Protein AF-A0A662VI33-F1 (afdb_monomer_lite)

Sequence (137 aa):
GLKALAQLRSAAPKGARVTVRVCSKKPLVVEEAEPEEYWGYKVRKMELVELIDRENVIITSRRCNVPKIDEVNRDVTLIFGNPEEGVFEIAKRLGVKMEGKCWNTVPLQGTRSVRLEE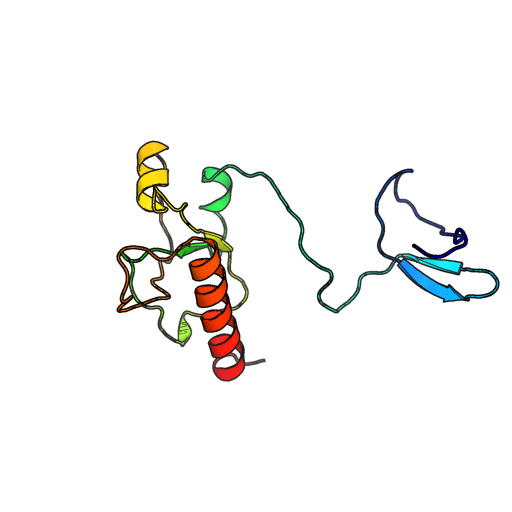AIFATLAVINFISYWGGSR

Structure (mmCIF, N/CA/C/O backbone):
data_AF-A0A662VI33-F1
#
_entry.id   AF-A0A662VI33-F1
#
loop_
_atom_site.group_PDB
_atom_site.id
_atom_site.type_symbol
_atom_site.label_atom_id
_atom_site.label_alt_id
_atom_site.label_comp_id
_atom_site.label_asym_id
_atom_site.label_entity_id
_atom_site.label_seq_id
_atom_site.pdbx_PDB_ins_code
_atom_site.Cartn_x
_atom_site.Cartn_y
_atom_site.Cartn_z
_atom_site.occupancy
_atom_site.B_iso_or_equiv
_atom_site.auth_seq_id
_atom_site.auth_comp_id
_atom_site.auth_asym_id
_atom_site.auth_atom_id
_atom_site.pdbx_PDB_model_num
ATOM 1 N N . GLY A 1 1 ? -22.595 -5.538 14.843 1.00 61.41 1 GLY A N 1
ATOM 2 C CA . GLY A 1 1 ? -22.531 -5.004 16.220 1.00 61.41 1 GLY A CA 1
ATOM 3 C C . GLY A 1 1 ? -23.119 -6.012 17.189 1.00 61.41 1 GLY A C 1
ATOM 4 O O . GLY A 1 1 ? -23.891 -6.859 16.752 1.00 61.41 1 GLY A O 1
ATOM 5 N N . LEU A 1 2 ? -22.749 -5.954 18.472 1.00 77.56 2 LEU A N 1
ATOM 6 C CA . LEU A 1 2 ? -23.398 -6.748 19.525 1.00 77.56 2 LEU A CA 1
ATOM 7 C C . LEU A 1 2 ? -24.826 -6.236 19.776 1.00 77.56 2 LEU A C 1
ATOM 9 O O . LEU A 1 2 ? -25.125 -5.075 19.513 1.00 77.56 2 LEU A O 1
ATOM 13 N N . LYS A 1 3 ? -25.705 -7.100 20.299 1.00 81.50 3 LYS A N 1
ATOM 14 C CA . LYS A 1 3 ? -27.116 -6.768 20.588 1.00 81.50 3 LYS A CA 1
ATOM 15 C C . LYS A 1 3 ? -27.306 -5.829 21.792 1.00 81.50 3 LYS A C 1
ATOM 17 O O . LYS A 1 3 ? -28.425 -5.407 22.050 1.00 81.50 3 LYS A O 1
ATOM 22 N N . ALA A 1 4 ? -26.239 -5.538 22.534 1.00 83.69 4 ALA A N 1
ATOM 23 C CA . ALA A 1 4 ? -26.251 -4.699 23.726 1.00 83.69 4 ALA A CA 1
ATOM 24 C C . ALA A 1 4 ? -25.089 -3.702 23.686 1.00 83.69 4 ALA A C 1
ATOM 26 O O . ALA A 1 4 ? -24.041 -3.982 23.098 1.00 83.69 4 ALA A O 1
ATOM 27 N N . LEU A 1 5 ? -25.283 -2.553 24.332 1.00 88.75 5 LEU A N 1
ATOM 28 C CA . LEU A 1 5 ? -24.230 -1.565 24.534 1.00 88.75 5 LEU A CA 1
ATOM 29 C C . LEU A 1 5 ? -23.241 -2.070 25.587 1.00 88.75 5 LEU A C 1
ATOM 31 O O . LEU A 1 5 ? -23.636 -2.680 26.581 1.00 88.75 5 LEU A O 1
ATOM 35 N N . ALA A 1 6 ? -21.958 -1.809 25.356 1.00 89.88 6 ALA A N 1
ATOM 36 C CA . ALA A 1 6 ? -20.898 -2.098 26.308 1.00 89.88 6 ALA A CA 1
ATOM 37 C C . ALA A 1 6 ? -20.546 -0.834 27.093 1.00 89.88 6 ALA A C 1
ATOM 39 O O . ALA A 1 6 ? -20.520 0.260 26.526 1.00 89.88 6 ALA A O 1
ATOM 40 N N . GLN A 1 7 ? -20.235 -0.980 28.379 1.00 86.88 7 GLN A N 1
ATOM 41 C CA . GLN A 1 7 ? -19.602 0.106 29.120 1.00 86.88 7 GLN A CA 1
ATOM 42 C C . GLN A 1 7 ? -18.128 0.193 28.720 1.00 86.88 7 GLN A C 1
ATOM 44 O O . GLN A 1 7 ? -17.408 -0.802 28.796 1.00 86.88 7 GLN A O 1
ATOM 49 N N . LEU A 1 8 ? -17.705 1.389 28.313 1.00 89.44 8 LEU A N 1
ATOM 50 C CA . LEU A 1 8 ? -16.329 1.726 27.972 1.00 89.44 8 LEU A CA 1
ATOM 51 C C . LEU A 1 8 ? -15.939 2.995 28.734 1.00 89.44 8 LEU A C 1
ATOM 53 O O . LEU A 1 8 ? -16.662 3.991 28.689 1.00 89.44 8 LEU A O 1
ATOM 57 N N . ARG A 1 9 ? -14.786 2.971 29.402 1.00 87.31 9 ARG A N 1
ATOM 58 C CA . ARG A 1 9 ? -14.123 4.182 29.898 1.00 87.31 9 ARG A CA 1
ATOM 59 C C . ARG A 1 9 ? -13.040 4.553 28.893 1.00 87.31 9 ARG A C 1
ATOM 61 O O . ARG A 1 9 ? -12.126 3.767 28.686 1.00 87.31 9 ARG A O 1
ATOM 68 N N . SER A 1 10 ? -13.186 5.708 28.256 1.00 89.50 10 SER A N 1
ATOM 69 C CA . SER A 1 10 ? -12.322 6.157 27.163 1.00 89.50 10 SER A CA 1
ATOM 70 C C . SER A 1 10 ? -12.147 7.669 27.222 1.00 89.50 10 SER A C 1
ATOM 72 O O . SER A 1 10 ? -13.072 8.384 27.614 1.00 89.50 10 SER A O 1
ATOM 74 N N . ALA A 1 11 ? -10.969 8.147 26.823 1.00 92.00 11 ALA A N 1
ATOM 75 C CA . ALA A 1 11 ? -10.712 9.570 26.607 1.00 92.00 11 ALA A CA 1
ATOM 76 C C . ALA A 1 11 ? -11.158 10.042 25.208 1.00 92.00 11 ALA A C 1
ATOM 78 O O . ALA A 1 11 ? -11.119 11.238 24.918 1.00 92.00 11 ALA A O 1
ATOM 79 N N . ALA A 1 12 ? -11.567 9.121 24.328 1.00 91.88 12 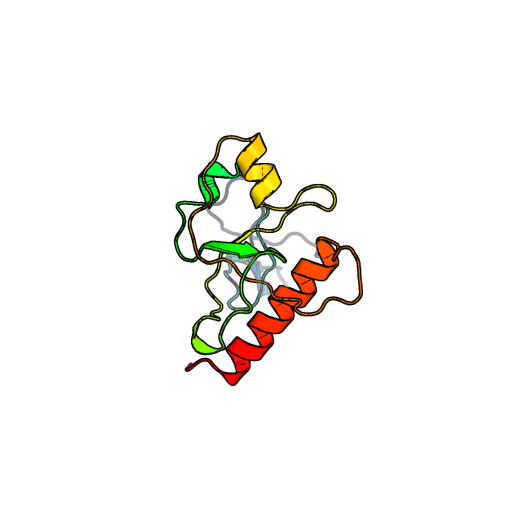ALA A N 1
ATOM 80 C CA . ALA A 1 12 ? -11.973 9.442 22.971 1.00 91.88 12 ALA A CA 1
ATOM 81 C C . ALA A 1 12 ? -13.252 10.302 22.954 1.00 91.88 12 ALA A C 1
ATOM 83 O O . ALA A 1 12 ? -14.163 10.099 23.765 1.00 91.88 12 ALA A O 1
ATOM 84 N N . PRO A 1 13 ? -13.368 11.252 22.009 1.00 94.31 13 PRO A N 1
ATOM 85 C CA . PRO A 1 13 ? -14.552 12.087 21.905 1.00 94.31 13 PRO A CA 1
ATOM 86 C C . PRO A 1 13 ? -15.781 11.258 21.515 1.00 94.31 13 PRO A C 1
ATOM 88 O O . PRO A 1 13 ? -15.698 10.244 20.815 1.00 94.31 13 PRO A O 1
ATOM 91 N N . LYS A 1 14 ? -16.962 11.721 21.933 1.00 92.31 14 LYS A N 1
ATOM 92 C CA . LYS A 1 14 ? -18.233 11.079 21.579 1.00 92.31 14 LYS A CA 1
ATOM 93 C C . LYS A 1 14 ? -18.378 10.993 20.053 1.00 92.31 14 LYS A C 1
ATOM 95 O O . LYS A 1 14 ? -18.248 11.995 19.360 1.00 92.31 14 LYS A O 1
ATOM 100 N N . GLY A 1 15 ? -18.681 9.796 19.546 1.00 92.75 15 GLY A N 1
ATOM 101 C CA . GLY A 1 15 ? -18.797 9.518 18.107 1.00 92.75 15 GLY A CA 1
ATOM 102 C C . GLY A 1 15 ? -17.510 9.004 17.452 1.00 92.75 15 GLY A C 1
ATOM 103 O O . GLY A 1 15 ? -17.552 8.594 16.294 1.00 92.75 15 GLY A O 1
ATOM 104 N N . ALA A 1 16 ? -16.387 8.966 18.178 1.00 93.31 16 ALA A N 1
ATOM 105 C CA . ALA A 1 16 ? -15.168 8.337 17.689 1.00 93.31 16 ALA A CA 1
ATOM 106 C C . ALA A 1 16 ? -15.347 6.823 17.495 1.00 93.31 16 ALA A C 1
ATOM 108 O O . ALA A 1 16 ? -15.987 6.135 18.296 1.00 93.31 16 ALA A O 1
ATOM 109 N N . ARG A 1 17 ? -14.727 6.290 16.437 1.00 92.25 17 ARG A N 1
ATOM 110 C CA . ARG A 1 17 ? -14.546 4.847 16.263 1.00 92.25 17 ARG A CA 1
ATOM 111 C C . ARG A 1 17 ? -13.329 4.413 17.074 1.00 92.25 17 ARG A C 1
ATOM 113 O O . ARG A 1 17 ? -12.225 4.867 16.798 1.00 92.25 17 ARG A O 1
ATOM 120 N N . VAL A 1 18 ? -13.540 3.503 18.015 1.00 94.12 18 VAL A N 1
ATOM 121 C CA . VAL A 1 18 ? -12.492 2.908 18.853 1.00 94.12 18 VAL A CA 1
ATOM 122 C C . VAL A 1 18 ? -12.420 1.402 18.623 1.00 94.12 18 VAL A C 1
ATOM 124 O O . VAL A 1 18 ? -13.427 0.767 18.296 1.00 94.12 18 VAL A O 1
ATOM 127 N N . THR A 1 19 ? -11.229 0.835 18.784 1.00 94.81 19 THR A N 1
ATOM 128 C CA . THR A 1 19 ? -11.041 -0.616 18.837 1.00 94.81 19 THR A CA 1
ATOM 129 C C . THR A 1 19 ? -11.073 -1.045 20.293 1.00 94.81 19 THR A C 1
ATOM 131 O O . THR A 1 19 ? -10.454 -0.408 21.142 1.00 94.81 19 THR A O 1
ATOM 134 N N . VAL A 1 20 ? -11.827 -2.102 20.589 1.00 94.62 20 VAL A N 1
ATOM 135 C CA . VAL A 1 20 ? -12.018 -2.570 21.960 1.00 94.62 20 VAL A CA 1
ATOM 136 C C . VAL A 1 20 ? -11.876 -4.080 22.064 1.00 94.62 20 VAL A C 1
ATOM 138 O O . VAL A 1 20 ? -12.232 -4.811 21.136 1.00 94.62 20 VAL A O 1
ATOM 141 N N . ARG A 1 21 ? -11.415 -4.548 23.223 1.00 93.50 21 ARG A N 1
ATOM 142 C CA . ARG A 1 21 ? -11.415 -5.961 23.612 1.00 93.50 21 ARG A CA 1
ATOM 143 C C . ARG A 1 21 ? -12.573 -6.226 24.568 1.00 93.50 21 ARG A C 1
ATOM 145 O O . ARG A 1 21 ? -12.865 -5.418 25.445 1.00 93.50 21 ARG A O 1
ATOM 152 N N . VAL A 1 22 ? -13.252 -7.361 24.396 1.00 93.81 22 VAL A N 1
ATOM 153 C CA . VAL A 1 22 ? -14.326 -7.791 25.306 1.00 93.81 22 VAL A CA 1
ATOM 154 C C . VAL A 1 22 ? -13.716 -8.463 26.530 1.00 93.81 22 VAL A C 1
ATOM 156 O O . VAL A 1 22 ? -13.134 -9.536 26.405 1.00 93.81 22 VAL A O 1
ATOM 159 N N . CYS A 1 23 ? -13.906 -7.860 27.704 1.00 92.81 23 CYS A N 1
ATOM 160 C CA . CYS A 1 23 ? -13.388 -8.373 28.976 1.00 92.81 23 CYS A CA 1
ATOM 161 C C . CYS A 1 23 ? -14.428 -9.229 29.713 1.00 92.81 23 CYS A C 1
ATOM 163 O O . CYS A 1 23 ? -14.089 -10.213 30.362 1.00 92.81 23 CYS A O 1
ATOM 165 N N . SER A 1 24 ? -15.716 -8.891 29.588 1.00 91.69 24 SER A N 1
ATOM 166 C CA . SER A 1 24 ? -16.825 -9.699 30.110 1.00 91.69 24 SER A CA 1
ATOM 167 C C . SER A 1 24 ? -18.039 -9.616 29.192 1.00 91.69 24 SER A C 1
ATOM 169 O O . SER A 1 24 ? -18.264 -8.598 28.542 1.00 91.69 24 SER A O 1
ATOM 171 N N . LYS A 1 25 ? -18.831 -10.694 29.131 1.00 89.38 25 LYS A N 1
ATOM 172 C CA . LYS A 1 25 ? -20.089 -10.761 28.360 1.00 89.38 25 LYS A CA 1
ATOM 173 C C . LYS A 1 25 ? -21.333 -10.519 29.223 1.00 89.38 25 LYS A C 1
ATOM 175 O O . LYS A 1 25 ? -22.396 -10.241 28.671 1.00 89.38 25 LYS A O 1
ATOM 180 N N . LYS A 1 26 ? -21.225 -10.664 30.550 1.00 90.00 26 LYS A N 1
ATOM 181 C CA . LYS A 1 26 ? -22.319 -10.488 31.520 1.00 90.00 26 LYS A CA 1
ATOM 182 C C . LYS A 1 26 ? -21.759 -9.939 32.847 1.00 90.00 26 LYS A C 1
ATOM 184 O O . LYS A 1 26 ? -21.229 -10.727 33.626 1.00 90.00 26 LYS A O 1
ATOM 189 N N . PRO A 1 27 ? -21.878 -8.627 33.123 1.00 88.25 27 PRO A N 1
ATOM 190 C CA . PRO A 1 27 ? -22.304 -7.570 32.196 1.00 88.25 27 PRO A CA 1
ATOM 191 C C . PRO A 1 27 ? -21.319 -7.403 31.025 1.00 88.25 27 PRO A C 1
ATOM 193 O O . PRO A 1 27 ? -20.175 -7.843 31.107 1.00 88.25 27 PRO A O 1
ATOM 196 N N . LEU A 1 28 ? -21.762 -6.792 29.920 1.00 92.19 28 LEU A N 1
ATOM 197 C CA . LEU A 1 28 ? -20.890 -6.523 28.773 1.00 92.19 28 LEU A CA 1
ATOM 198 C C . LEU A 1 28 ? -19.932 -5.366 29.096 1.00 92.19 28 LEU A C 1
ATOM 200 O O . LEU A 1 28 ? -20.351 -4.210 29.185 1.00 92.19 28 LEU A O 1
ATOM 204 N N . VAL A 1 29 ? -18.651 -5.693 29.254 1.00 92.62 29 VAL A N 1
ATOM 205 C CA . VAL A 1 29 ? -17.578 -4.757 29.615 1.00 92.62 29 VAL A CA 1
ATOM 206 C C . VAL A 1 29 ? -16.465 -4.858 28.586 1.00 92.62 29 VAL A C 1
ATOM 208 O O . VAL A 1 29 ? -16.071 -5.964 28.200 1.00 92.62 29 VAL A O 1
ATOM 211 N N . VAL A 1 30 ? -15.973 -3.703 28.147 1.00 94.88 30 VAL A N 1
ATOM 212 C CA . VAL A 1 30 ? -14.901 -3.596 27.160 1.00 94.88 30 VAL A CA 1
ATOM 213 C C . VAL A 1 30 ? -13.842 -2.591 27.605 1.00 94.88 30 VAL A C 1
ATOM 215 O O . VAL A 1 30 ? -14.130 -1.666 28.365 1.00 94.88 30 VAL A O 1
ATOM 218 N N . GLU A 1 31 ? -12.634 -2.755 27.085 1.00 94.69 31 GLU A N 1
ATOM 219 C CA . GLU A 1 31 ? -11.514 -1.820 27.229 1.00 94.69 31 GLU A CA 1
ATOM 220 C C . GLU A 1 31 ? -10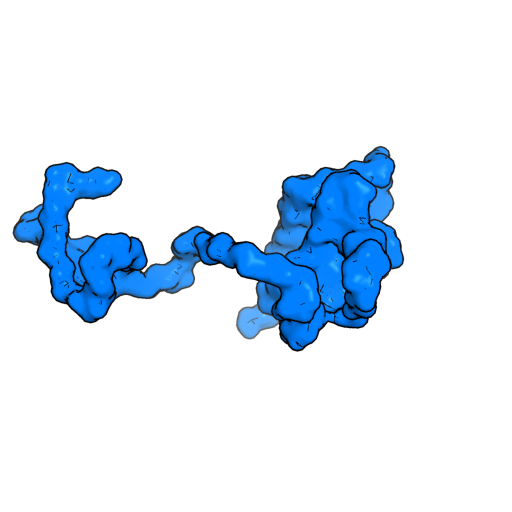.963 -1.450 25.849 1.00 94.69 31 GLU A C 1
ATOM 222 O O . GLU A 1 31 ? -11.119 -2.227 24.902 1.00 94.69 31 GLU A O 1
ATOM 227 N N . GLU A 1 32 ? -10.340 -0.277 25.713 1.00 94.88 32 GLU A N 1
ATOM 228 C CA . GLU A 1 32 ? -9.622 0.072 24.481 1.00 94.88 32 GLU A CA 1
ATOM 229 C C . GLU A 1 32 ? -8.480 -0.913 24.230 1.00 94.88 32 GLU A C 1
ATOM 231 O O . GLU A 1 32 ? -7.800 -1.348 25.159 1.00 94.88 32 GLU A O 1
ATOM 236 N N . ALA A 1 33 ? -8.285 -1.283 22.969 1.00 94.00 33 ALA A N 1
ATOM 237 C CA . ALA A 1 33 ? -7.268 -2.247 22.589 1.00 94.00 33 ALA A CA 1
ATOM 238 C C . ALA A 1 33 ? -6.632 -1.892 21.247 1.00 94.00 33 ALA A C 1
ATOM 240 O O . ALA A 1 33 ? -7.305 -1.425 20.326 1.00 94.00 33 ALA A O 1
ATOM 241 N N . GLU A 1 34 ? -5.351 -2.220 21.127 1.00 93.69 34 GLU A N 1
ATOM 242 C CA . GLU A 1 34 ? -4.591 -2.191 19.883 1.00 93.69 34 GLU A CA 1
ATOM 243 C C . GLU A 1 34 ? -4.222 -3.637 19.523 1.00 93.69 34 GLU A C 1
ATOM 245 O O . GLU A 1 34 ? -3.413 -4.254 20.216 1.00 93.69 34 GLU A O 1
ATOM 250 N N . PRO A 1 35 ? -4.883 -4.241 18.521 1.00 92.94 35 PRO A N 1
ATOM 251 C CA . PRO A 1 35 ? -4.571 -5.598 18.090 1.00 92.94 35 PRO A CA 1
ATOM 252 C C . PRO A 1 35 ? -3.168 -5.677 17.485 1.00 92.94 35 PRO A C 1
ATOM 254 O O . PRO A 1 35 ? -2.792 -4.818 16.692 1.00 92.94 35 PRO A O 1
ATOM 257 N N . GLU A 1 36 ? -2.430 -6.737 17.812 1.00 92.44 36 GLU A N 1
ATOM 258 C CA . GLU A 1 36 ? -1.138 -7.046 17.174 1.00 92.44 36 GLU A CA 1
ATOM 259 C C . GLU A 1 36 ? -1.318 -7.588 15.745 1.00 92.44 36 GLU A C 1
ATOM 261 O O . GLU A 1 36 ? -0.420 -7.508 14.909 1.0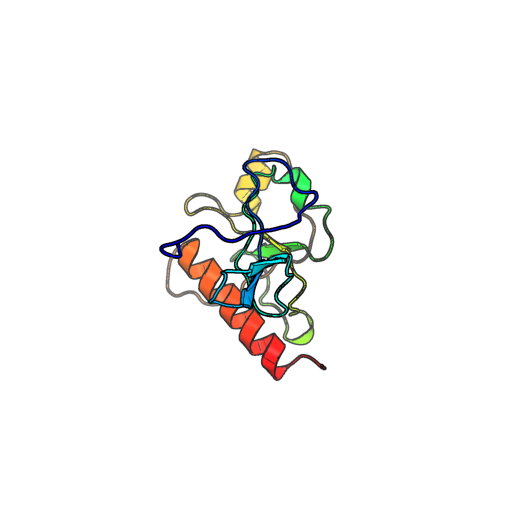0 92.44 36 GLU A O 1
ATOM 266 N N . GLU A 1 37 ? -2.496 -8.138 15.453 1.00 92.81 37 GLU A N 1
ATOM 267 C CA . GLU A 1 37 ? -2.853 -8.680 14.146 1.00 92.81 37 GLU A CA 1
ATOM 268 C C . GLU A 1 37 ? -3.294 -7.587 13.162 1.00 92.81 37 GLU A C 1
ATOM 270 O O . GLU A 1 37 ? -3.633 -6.460 13.532 1.00 92.81 37 GLU A O 1
ATOM 275 N N . TYR A 1 38 ? -3.356 -7.943 11.875 1.00 92.12 38 TYR A N 1
ATOM 276 C CA . TYR A 1 38 ? -3.849 -7.041 10.839 1.00 92.12 38 TYR A CA 1
ATOM 277 C C . TYR A 1 38 ? -5.277 -6.561 11.142 1.00 92.12 38 TYR A C 1
ATOM 279 O O . TYR A 1 38 ? -6.235 -7.334 11.113 1.00 92.12 38 TYR A O 1
ATOM 287 N N . TRP A 1 39 ? -5.425 -5.253 11.366 1.00 95.38 39 TRP A N 1
ATOM 288 C CA . TRP A 1 39 ? -6.693 -4.625 11.746 1.00 95.38 39 TRP A CA 1
ATOM 289 C C . TRP A 1 39 ? -7.237 -3.666 10.680 1.00 95.38 39 TRP A C 1
ATOM 291 O O . TRP A 1 39 ? -7.815 -2.613 10.967 1.00 95.38 39 TRP A O 1
ATOM 301 N N . GLY A 1 40 ? -7.043 -4.044 9.417 1.00 94.19 40 GLY A N 1
ATOM 302 C CA . GLY A 1 40 ? -7.432 -3.244 8.263 1.00 94.19 40 GLY A CA 1
ATOM 303 C C . GLY A 1 40 ? -6.418 -2.151 7.927 1.00 94.19 40 GLY A C 1
ATOM 304 O O . GLY A 1 40 ? -5.255 -2.193 8.318 1.00 94.19 40 GLY A O 1
ATOM 305 N N . TYR A 1 41 ? -6.869 -1.161 7.162 1.00 94.50 41 TYR A N 1
ATOM 306 C CA . TYR A 1 41 ? -6.043 -0.057 6.679 1.00 94.50 41 TYR A CA 1
ATOM 307 C C . TYR A 1 41 ? -6.748 1.285 6.870 1.00 94.50 41 TYR A C 1
ATOM 309 O O . TYR A 1 41 ? -7.973 1.369 6.987 1.00 94.50 41 TYR A O 1
ATOM 317 N N . LYS A 1 42 ? -5.955 2.359 6.896 1.00 94.50 42 LYS A N 1
ATOM 318 C CA . LYS A 1 42 ? -6.457 3.736 6.920 1.00 94.50 42 LYS A CA 1
ATOM 319 C C . LYS A 1 42 ? -6.445 4.286 5.498 1.00 94.50 42 LYS A C 1
ATOM 321 O O . LYS A 1 42 ? -5.432 4.198 4.814 1.00 94.50 42 LYS A O 1
ATOM 326 N N . VAL A 1 43 ? -7.554 4.884 5.078 1.00 96.06 43 VAL A N 1
ATOM 327 C CA . VAL A 1 43 ? -7.646 5.592 3.795 1.00 96.06 43 VAL A CA 1
ATOM 328 C C . VAL A 1 43 ? -7.364 7.067 4.029 1.00 96.06 43 VAL A C 1
ATOM 330 O O . VAL A 1 43 ? -7.898 7.666 4.962 1.00 96.06 43 VAL A O 1
ATOM 333 N N . ARG A 1 44 ? -6.517 7.649 3.183 1.00 95.06 44 ARG A N 1
ATOM 334 C CA . ARG A 1 44 ? -6.194 9.076 3.192 1.00 95.06 44 ARG A CA 1
ATOM 335 C C . ARG A 1 44 ? -6.237 9.601 1.766 1.00 95.06 44 ARG A C 1
ATOM 337 O O . ARG A 1 44 ? -5.780 8.920 0.854 1.00 95.06 44 ARG A O 1
ATOM 344 N N . LYS A 1 45 ? -6.769 10.809 1.594 1.00 95.50 45 LYS A N 1
ATOM 345 C CA . LYS A 1 45 ? -6.584 11.586 0.369 1.00 95.50 45 LYS A CA 1
ATOM 346 C C . LYS A 1 45 ? -5.306 12.400 0.541 1.00 95.50 45 LYS A C 1
ATOM 348 O O . LYS A 1 45 ? -5.160 13.050 1.572 1.00 95.50 45 LYS A O 1
ATOM 353 N N . MET A 1 46 ? -4.400 12.303 -0.421 1.00 91.12 46 MET A N 1
ATOM 354 C CA . MET A 1 46 ? -3.094 12.964 -0.404 1.00 91.12 46 MET A CA 1
ATOM 355 C C . MET A 1 46 ? -2.756 13.434 -1.813 1.00 91.12 46 MET A C 1
ATOM 357 O O . MET A 1 46 ? -3.199 12.815 -2.785 1.00 91.12 46 MET A O 1
ATOM 361 N N . GLU A 1 47 ? -1.974 14.501 -1.913 1.00 90.38 47 GLU A N 1
ATOM 362 C CA . GLU A 1 47 ? -1.425 14.949 -3.192 1.00 90.38 47 GLU A CA 1
ATOM 363 C C . GLU A 1 47 ? -0.147 14.165 -3.513 1.00 90.38 47 GLU A C 1
ATOM 365 O O . GLU A 1 47 ? 0.601 13.780 -2.614 1.00 90.38 47 GLU A O 1
ATOM 370 N N . LEU A 1 48 ? 0.139 13.934 -4.801 1.00 89.00 48 LEU A N 1
ATOM 371 C CA . LEU A 1 48 ? 1.314 13.149 -5.212 1.00 89.00 48 LEU A CA 1
ATOM 372 C C . LEU A 1 48 ? 2.620 13.747 -4.663 1.00 89.00 48 LEU A C 1
ATOM 374 O O . LEU A 1 48 ? 3.504 13.001 -4.255 1.00 89.00 48 LEU A O 1
ATOM 378 N N . VAL A 1 49 ? 2.709 15.080 -4.601 1.00 88.62 49 VAL A N 1
ATOM 379 C CA . VAL A 1 49 ? 3.881 15.799 -4.079 1.00 88.62 49 VAL A CA 1
ATOM 380 C C . VAL A 1 49 ? 4.214 15.430 -2.627 1.00 88.62 49 VAL A C 1
ATOM 382 O O . VAL A 1 49 ? 5.378 15.342 -2.268 1.00 88.62 49 VAL A O 1
ATOM 385 N N . GLU A 1 50 ? 3.206 15.112 -1.813 1.00 88.06 50 GLU A N 1
ATOM 386 C CA . GLU A 1 50 ? 3.369 14.757 -0.395 1.00 88.06 50 GLU A CA 1
ATOM 387 C C . GLU A 1 50 ? 3.900 13.328 -0.186 1.00 88.06 50 GLU A C 1
ATOM 389 O O . GLU A 1 50 ? 4.207 12.924 0.942 1.00 88.06 50 GLU A O 1
ATOM 394 N N . LEU A 1 51 ? 3.923 12.524 -1.253 1.00 86.56 51 LEU A N 1
ATOM 395 C CA . LEU A 1 51 ? 4.322 11.122 -1.205 1.00 86.56 51 LEU A CA 1
ATOM 396 C C . LEU A 1 51 ? 5.756 10.897 -1.670 1.00 86.56 51 LEU A C 1
ATOM 398 O O . LEU A 1 51 ? 6.355 9.939 -1.207 1.00 86.56 51 LEU A O 1
ATOM 402 N N . ILE A 1 52 ? 6.294 11.726 -2.564 1.00 83.06 52 ILE A N 1
ATOM 403 C CA . ILE A 1 52 ? 7.573 11.451 -3.249 1.00 83.06 52 ILE A CA 1
ATOM 404 C C . ILE A 1 52 ? 8.762 11.620 -2.313 1.00 83.06 52 ILE A C 1
ATOM 406 O O . ILE A 1 52 ? 9.708 10.848 -2.394 1.00 83.06 52 ILE A O 1
ATOM 410 N N . ASP A 1 53 ? 8.682 12.586 -1.399 1.00 80.44 53 ASP A N 1
ATOM 411 C CA . ASP A 1 53 ? 9.755 12.886 -0.446 1.00 80.44 53 ASP A CA 1
ATOM 412 C C . ASP A 1 53 ? 9.777 11.919 0.749 1.00 80.44 53 ASP A C 1
ATOM 414 O O . ASP A 1 53 ? 10.553 12.090 1.689 1.00 80.44 53 ASP A O 1
ATOM 418 N N . ARG A 1 54 ? 8.906 10.903 0.754 1.00 85.38 54 ARG A N 1
ATOM 419 C CA . ARG A 1 54 ? 8.913 9.882 1.801 1.00 85.38 54 ARG A CA 1
ATOM 420 C C . ARG A 1 54 ? 10.046 8.893 1.580 1.00 85.38 54 ARG A C 1
ATOM 422 O O . ARG A 1 54 ? 10.416 8.555 0.457 1.00 85.38 54 ARG A O 1
ATOM 429 N N . GLU A 1 55 ? 10.546 8.354 2.681 1.00 84.19 55 GLU A N 1
ATOM 430 C CA . GLU A 1 55 ? 11.464 7.225 2.628 1.00 84.19 55 GLU A CA 1
ATOM 431 C C . GLU A 1 55 ? 10.768 5.986 2.041 1.00 84.19 55 GLU A C 1
ATOM 433 O O . GLU A 1 55 ? 9.548 5.816 2.135 1.00 84.19 55 GLU A O 1
ATOM 438 N N . ASN A 1 56 ? 11.557 5.117 1.406 1.00 88.75 56 ASN A N 1
ATOM 439 C CA . ASN A 1 56 ? 11.104 3.841 0.843 1.00 88.75 56 ASN A CA 1
ATOM 440 C C . ASN A 1 56 ? 9.963 3.942 -0.190 1.00 88.75 56 ASN A C 1
ATOM 442 O O . ASN A 1 56 ? 9.184 3.001 -0.375 1.00 88.75 56 ASN A O 1
ATOM 446 N N . VAL A 1 57 ? 9.874 5.068 -0.902 1.00 92.56 57 VAL A N 1
ATOM 447 C CA . VAL A 1 57 ? 8.948 5.233 -2.026 1.00 92.56 57 VAL A CA 1
ATOM 448 C C . VAL A 1 57 ? 9.430 4.439 -3.229 1.00 92.56 57 VAL A C 1
ATOM 450 O O . VAL A 1 57 ? 10.581 4.545 -3.664 1.00 92.56 57 VAL A O 1
ATOM 453 N N . ILE A 1 58 ? 8.519 3.648 -3.785 1.00 94.56 58 ILE A N 1
ATOM 454 C CA . ILE A 1 58 ? 8.746 2.849 -4.977 1.00 94.56 58 ILE A CA 1
ATOM 455 C C . ILE A 1 58 ? 7.669 3.172 -5.995 1.00 94.56 58 ILE A C 1
ATOM 457 O O . ILE A 1 58 ? 6.474 2.957 -5.784 1.00 94.56 58 ILE A O 1
ATOM 461 N N . ILE A 1 59 ? 8.119 3.645 -7.146 1.00 95.31 59 ILE A N 1
ATOM 462 C CA . ILE A 1 59 ? 7.268 3.890 -8.300 1.00 95.31 59 ILE A CA 1
ATOM 463 C C . ILE A 1 59 ? 7.083 2.568 -9.043 1.00 95.31 59 ILE A C 1
ATOM 465 O O . ILE A 1 59 ? 8.055 1.892 -9.376 1.00 95.31 59 ILE A O 1
ATOM 469 N N . THR A 1 60 ? 5.841 2.192 -9.335 1.00 95.62 60 THR A N 1
ATOM 470 C CA . THR A 1 60 ? 5.555 1.000 -10.143 1.00 95.62 60 THR A CA 1
ATOM 471 C C . THR A 1 60 ? 5.313 1.396 -11.596 1.00 95.62 60 THR A C 1
ATOM 473 O O . THR A 1 60 ? 4.484 2.254 -11.911 1.00 95.62 60 THR A O 1
ATOM 476 N N . SER A 1 61 ? 6.084 0.815 -12.516 1.00 94.44 61 SER A N 1
ATOM 477 C CA . SER A 1 61 ? 5.952 1.100 -13.945 1.00 94.44 61 SER A CA 1
ATOM 478 C C . SER A 1 61 ? 6.629 0.044 -14.803 1.00 94.44 61 SER A C 1
ATOM 480 O O . SER A 1 61 ? 7.733 -0.413 -14.522 1.00 94.44 61 SER A O 1
ATOM 482 N N . ARG A 1 62 ? 6.018 -0.247 -15.951 1.00 92.19 62 ARG A N 1
ATOM 483 C CA . ARG A 1 62 ? 6.576 -1.138 -16.981 1.00 92.19 62 ARG A CA 1
ATOM 484 C C . ARG A 1 62 ? 7.874 -0.617 -17.598 1.00 92.19 62 ARG A C 1
ATOM 486 O O . ARG A 1 62 ? 8.613 -1.386 -18.197 1.00 92.19 62 ARG A O 1
ATOM 493 N N . ARG A 1 63 ? 8.128 0.694 -17.482 1.00 91.06 63 ARG A N 1
ATOM 494 C CA . ARG A 1 63 ? 9.348 1.360 -17.974 1.00 91.06 63 ARG A CA 1
ATOM 495 C C . ARG A 1 63 ? 10.548 1.166 -17.042 1.00 91.06 63 ARG A C 1
ATOM 497 O O . ARG A 1 63 ? 11.625 1.657 -17.353 1.00 91.06 63 ARG A O 1
ATOM 504 N N . CYS A 1 64 ? 10.345 0.524 -15.895 1.00 94.44 64 CYS A N 1
ATOM 505 C CA . CYS A 1 64 ? 11.364 0.364 -14.870 1.00 94.44 64 CYS A CA 1
ATOM 506 C C . CYS A 1 64 ? 11.991 -1.025 -14.886 1.00 94.44 64 CYS A C 1
ATOM 508 O O . CYS A 1 64 ? 11.549 -1.925 -15.603 1.00 94.44 64 CYS A O 1
ATOM 510 N N . ASN A 1 65 ? 13.049 -1.179 -14.096 1.00 94.94 65 ASN A N 1
ATOM 511 C CA . ASN A 1 65 ? 13.768 -2.438 -13.983 1.00 94.94 65 ASN A CA 1
ATOM 512 C C . ASN A 1 65 ? 12.997 -3.422 -13.101 1.00 94.94 65 ASN A C 1
ATOM 514 O O . ASN A 1 65 ? 12.261 -3.024 -12.196 1.00 94.94 65 ASN A O 1
ATOM 518 N N . VAL A 1 66 ? 13.183 -4.713 -13.358 1.00 96.31 66 VAL A N 1
ATOM 519 C CA . VAL A 1 66 ? 12.706 -5.761 -12.450 1.00 96.31 66 VAL A CA 1
ATOM 520 C C . VAL A 1 66 ? 13.506 -5.663 -11.148 1.00 96.31 66 VAL A C 1
ATOM 522 O O . VAL A 1 66 ? 14.736 -5.596 -11.234 1.00 96.31 66 VAL A O 1
ATOM 525 N N . PRO A 1 67 ? 12.854 -5.627 -9.970 1.00 93.50 67 PRO A N 1
ATOM 526 C CA . PRO A 1 67 ? 13.572 -5.554 -8.705 1.00 93.50 67 PRO A CA 1
ATOM 527 C C . PRO A 1 67 ? 14.443 -6.789 -8.496 1.00 93.50 67 PRO A C 1
ATOM 529 O O . PRO A 1 67 ? 14.023 -7.914 -8.786 1.00 93.50 67 PRO A O 1
ATOM 532 N N . LYS A 1 68 ? 15.641 -6.590 -7.948 1.00 92.06 68 LYS A N 1
ATOM 533 C CA . LYS A 1 68 ? 16.445 -7.699 -7.428 1.00 92.06 68 LYS A CA 1
ATOM 534 C C . LYS A 1 68 ? 15.878 -8.175 -6.091 1.00 92.06 68 LYS A C 1
ATOM 536 O O . LYS A 1 68 ? 15.201 -7.430 -5.390 1.00 92.06 68 LYS A O 1
ATOM 541 N N . ILE A 1 69 ? 16.171 -9.421 -5.724 1.00 89.88 69 ILE A N 1
ATOM 542 C CA . ILE A 1 69 ? 15.650 -10.048 -4.497 1.00 89.88 69 ILE A CA 1
ATOM 543 C C . ILE A 1 69 ? 16.031 -9.240 -3.245 1.00 89.88 69 ILE A C 1
ATOM 545 O O . ILE A 1 69 ? 15.194 -9.043 -2.372 1.00 89.88 69 ILE A O 1
ATOM 549 N N . ASP A 1 70 ? 17.262 -8.735 -3.187 1.00 89.00 70 ASP A N 1
ATOM 550 C CA . ASP A 1 70 ? 17.816 -7.940 -2.085 1.00 89.00 70 ASP A CA 1
ATOM 551 C C . ASP A 1 70 ? 17.257 -6.509 -2.004 1.00 89.00 70 ASP A C 1
ATOM 553 O O . ASP A 1 70 ? 17.385 -5.846 -0.977 1.00 89.00 70 ASP A O 1
ATOM 557 N N . GLU A 1 71 ? 16.600 -6.027 -3.060 1.00 88.75 71 GLU A N 1
ATOM 558 C CA . GLU A 1 71 ? 15.952 -4.713 -3.067 1.00 88.75 71 GLU A CA 1
ATOM 559 C C . GLU A 1 71 ? 14.546 -4.756 -2.448 1.00 88.75 71 GLU A C 1
ATOM 561 O O . GLU A 1 71 ? 14.024 -3.709 -2.049 1.00 88.75 71 GLU A O 1
ATOM 566 N N . VAL A 1 72 ? 13.931 -5.943 -2.369 1.00 89.81 72 VAL A N 1
ATOM 567 C CA . VAL A 1 72 ? 12.534 -6.125 -1.962 1.00 89.81 72 VAL A CA 1
ATOM 568 C C . VAL A 1 72 ? 12.399 -6.200 -0.445 1.00 89.81 72 VAL A C 1
ATOM 570 O O . VAL A 1 72 ? 12.859 -7.142 0.193 1.00 89.81 72 VAL A O 1
ATOM 573 N N . ASN A 1 73 ? 11.686 -5.233 0.131 1.00 85.88 73 ASN A N 1
ATOM 574 C CA . ASN A 1 73 ? 11.382 -5.179 1.558 1.00 85.88 73 ASN A CA 1
ATOM 575 C C . ASN A 1 73 ? 9.880 -4.917 1.803 1.00 85.88 73 ASN A C 1
ATOM 577 O O . ASN A 1 73 ? 9.137 -4.605 0.869 1.00 85.88 73 ASN A O 1
ATOM 581 N N . ARG A 1 74 ? 9.427 -5.085 3.054 1.00 86.25 74 ARG A N 1
ATOM 582 C CA . ARG A 1 74 ? 8.019 -4.866 3.446 1.00 86.25 74 ARG A CA 1
ATOM 583 C C . ARG A 1 74 ? 7.693 -3.419 3.806 1.00 86.25 74 ARG A C 1
ATOM 585 O O . ARG A 1 74 ? 6.528 -3.040 3.717 1.00 86.25 74 ARG A O 1
ATOM 592 N N . ASP A 1 75 ? 8.683 -2.647 4.236 1.00 89.75 75 ASP A N 1
ATOM 593 C CA . ASP A 1 75 ? 8.501 -1.253 4.633 1.00 89.75 75 ASP A CA 1
ATOM 594 C C . ASP A 1 75 ? 8.623 -0.342 3.408 1.00 89.75 75 ASP A C 1
ATOM 596 O O . ASP A 1 75 ? 9.659 0.268 3.152 1.00 89.75 75 ASP A O 1
ATOM 600 N N . VAL A 1 76 ? 7.563 -0.321 2.597 1.00 91.88 76 VAL A N 1
ATOM 601 C CA . VAL A 1 76 ? 7.535 0.388 1.315 1.00 91.88 76 VAL A CA 1
ATOM 602 C C . VAL A 1 76 ? 6.285 1.236 1.148 1.00 91.88 76 VAL A C 1
ATOM 604 O O . VAL A 1 76 ? 5.179 0.842 1.522 1.00 91.88 76 VAL A O 1
ATOM 607 N N . THR A 1 77 ? 6.443 2.374 0.474 1.00 93.88 77 THR A N 1
ATOM 608 C CA . THR A 1 77 ? 5.322 3.135 -0.088 1.00 93.88 77 THR A CA 1
ATOM 609 C C . THR A 1 77 ? 5.267 2.897 -1.591 1.00 93.88 77 THR A C 1
ATOM 611 O O . THR A 1 77 ? 6.096 3.401 -2.344 1.00 93.88 77 THR A O 1
ATOM 614 N N . LEU A 1 78 ? 4.282 2.124 -2.044 1.00 94.75 78 LEU A N 1
ATOM 615 C CA . LEU A 1 78 ? 4.096 1.814 -3.461 1.00 94.75 78 LEU A CA 1
ATOM 616 C C . LEU A 1 78 ? 3.213 2.866 -4.134 1.00 94.75 78 LEU A C 1
ATOM 618 O O . LEU A 1 78 ? 2.086 3.108 -3.700 1.00 94.75 78 LEU A O 1
ATOM 622 N N . ILE A 1 79 ? 3.700 3.444 -5.230 1.00 95.25 79 ILE A N 1
ATOM 623 C CA . ILE A 1 79 ? 2.939 4.373 -6.067 1.00 95.25 79 ILE A CA 1
ATOM 624 C C . ILE A 1 79 ? 2.533 3.656 -7.350 1.00 95.25 79 ILE A C 1
ATOM 626 O O . ILE A 1 79 ? 3.381 3.167 -8.103 1.00 95.25 79 ILE A O 1
ATOM 630 N N . PHE A 1 80 ? 1.230 3.633 -7.614 1.00 95.50 80 PHE A N 1
ATOM 631 C CA . PHE A 1 80 ? 0.649 3.075 -8.829 1.00 95.50 80 PHE A CA 1
ATOM 632 C C . PHE A 1 80 ? 0.052 4.177 -9.702 1.00 95.50 80 PHE A C 1
ATOM 634 O O . PHE A 1 80 ? -0.471 5.173 -9.202 1.00 95.50 80 PHE A O 1
ATOM 641 N N . GLY A 1 81 ? 0.146 3.989 -11.018 1.00 92.75 81 GLY A N 1
ATOM 642 C CA . GLY A 1 81 ? -0.556 4.824 -11.990 1.00 92.75 81 GLY A CA 1
ATOM 643 C C . GLY A 1 81 ? -2.039 4.470 -12.065 1.00 92.75 81 GLY A C 1
ATOM 644 O O . GLY A 1 81 ? -2.509 3.546 -11.402 1.00 92.75 81 GLY A O 1
ATOM 645 N N . ASN A 1 82 ? -2.776 5.187 -12.904 1.00 88.19 82 ASN A N 1
ATOM 646 C CA . ASN A 1 82 ? -4.159 4.844 -13.217 1.00 88.19 82 ASN A CA 1
ATOM 647 C C . ASN A 1 82 ? -4.217 4.050 -14.551 1.00 88.19 82 ASN A C 1
ATOM 649 O O . ASN A 1 82 ? -3.185 3.856 -15.198 1.00 88.19 82 ASN A O 1
ATOM 653 N N . PRO A 1 83 ? -5.392 3.536 -14.966 1.00 79.69 83 PRO A N 1
ATOM 654 C CA . PRO A 1 83 ? -5.511 2.755 -16.202 1.00 79.69 83 PRO A CA 1
ATOM 655 C C . PRO A 1 83 ? -5.135 3.500 -17.496 1.00 79.69 83 PRO A C 1
ATOM 657 O O . PRO A 1 83 ? -4.784 2.849 -18.480 1.00 79.69 83 PRO A O 1
ATOM 660 N N . GLU A 1 84 ? -5.231 4.832 -17.509 1.00 85.44 84 GLU A N 1
ATOM 661 C CA . GLU A 1 84 ? -4.996 5.688 -18.681 1.00 85.44 84 GLU A CA 1
ATOM 662 C C . GLU A 1 84 ? -3.573 6.266 -18.711 1.00 85.44 84 GLU A C 1
ATOM 664 O O . GLU A 1 84 ? -2.956 6.334 -19.772 1.00 85.44 84 GLU A O 1
ATOM 669 N N . GLU A 1 85 ? -3.054 6.646 -17.543 1.00 89.25 85 GLU A N 1
ATOM 670 C CA . GLU A 1 85 ? -1.772 7.302 -17.320 1.00 89.25 85 GLU A CA 1
ATOM 671 C C . GLU A 1 85 ? -0.929 6.522 -16.293 1.00 89.25 85 GLU A C 1
ATOM 673 O O . GLU A 1 85 ? -1.308 6.328 -15.132 1.00 89.25 85 GLU A O 1
ATOM 678 N N . GLY A 1 86 ? 0.286 6.144 -16.686 1.00 91.25 86 GLY A N 1
ATOM 679 C CA . GLY A 1 86 ? 1.312 5.675 -15.761 1.00 91.25 86 GLY A CA 1
ATOM 680 C C . GLY A 1 86 ? 1.821 6.794 -14.845 1.00 91.25 86 GLY A C 1
ATOM 681 O O . GLY A 1 86 ? 1.672 7.981 -15.131 1.00 91.25 86 GLY A O 1
ATOM 682 N N . VAL A 1 87 ? 2.515 6.429 -13.761 1.00 92.38 87 VAL A N 1
ATOM 683 C CA . VAL A 1 87 ? 3.007 7.397 -12.755 1.00 92.38 87 VAL A CA 1
ATOM 684 C C . VAL A 1 87 ? 3.846 8.522 -13.375 1.00 92.38 87 VAL A C 1
ATOM 686 O O . VAL A 1 87 ? 3.676 9.684 -13.023 1.00 92.38 87 VAL A O 1
ATOM 689 N N . PHE A 1 88 ? 4.712 8.212 -14.346 1.00 92.06 88 PHE A N 1
ATOM 690 C CA . PHE A 1 88 ? 5.539 9.221 -15.021 1.00 92.06 88 PHE A CA 1
ATOM 691 C C . PHE A 1 88 ? 4.740 10.182 -15.913 1.00 92.06 88 PHE A C 1
ATOM 693 O O . PHE A 1 88 ? 5.150 11.327 -16.093 1.00 92.06 88 PHE A O 1
ATOM 700 N N . GLU A 1 89 ? 3.623 9.732 -16.486 1.00 93.50 89 GLU A N 1
ATOM 701 C CA . GLU A 1 89 ? 2.735 10.579 -17.294 1.00 93.50 89 GLU A CA 1
ATOM 702 C C . GLU A 1 89 ? 1.977 11.549 -16.383 1.00 93.50 89 GLU A C 1
ATOM 704 O O . GLU A 1 89 ? 2.008 12.757 -16.623 1.00 93.50 89 GLU A O 1
ATOM 709 N N . ILE A 1 90 ? 1.443 11.038 -15.267 1.00 92.56 90 ILE A N 1
ATOM 710 C CA . ILE A 1 90 ? 0.817 11.842 -14.209 1.00 92.56 90 ILE A CA 1
ATOM 711 C C . ILE A 1 90 ? 1.805 12.886 -13.676 1.00 92.56 90 ILE A C 1
ATOM 713 O O . ILE A 1 90 ? 1.490 14.071 -13.616 1.00 92.56 90 ILE A O 1
ATOM 717 N N . ALA A 1 91 ? 3.025 12.471 -13.337 1.00 92.12 91 ALA A N 1
ATOM 718 C CA . ALA A 1 91 ? 4.052 13.361 -12.811 1.00 92.12 91 ALA A CA 1
ATOM 719 C C . ALA A 1 91 ? 4.431 14.470 -13.801 1.00 92.12 91 ALA A C 1
ATOM 721 O O . ALA A 1 91 ? 4.474 15.642 -13.429 1.00 92.12 91 ALA A O 1
ATOM 722 N N . LYS A 1 92 ? 4.619 14.122 -15.083 1.00 93.06 92 LYS A N 1
ATOM 723 C CA . LYS A 1 92 ? 4.885 15.097 -16.148 1.00 93.06 92 LYS A CA 1
ATOM 724 C C . LYS A 1 92 ? 3.747 16.110 -16.273 1.00 93.06 92 LYS A C 1
ATOM 726 O O . LYS A 1 92 ? 4.016 17.303 -16.374 1.00 93.06 92 LYS A O 1
ATOM 731 N N . ARG A 1 93 ? 2.492 15.648 -16.254 1.00 94.12 93 ARG A N 1
ATOM 732 C CA . ARG A 1 93 ? 1.304 16.512 -16.320 1.00 94.12 93 ARG A CA 1
ATOM 733 C C . ARG A 1 93 ? 1.210 17.459 -15.123 1.00 94.12 93 ARG A C 1
ATOM 735 O O . ARG A 1 93 ? 0.772 18.591 -15.287 1.00 94.12 93 ARG A O 1
ATOM 742 N N . LEU A 1 94 ? 1.628 17.007 -13.943 1.00 91.88 94 LEU A N 1
ATOM 743 C CA . LEU A 1 94 ? 1.638 17.805 -12.716 1.00 91.88 94 LEU A CA 1
ATOM 744 C C . LEU A 1 94 ? 2.891 18.686 -12.565 1.00 91.88 94 LEU A C 1
ATOM 746 O O . LEU A 1 94 ? 2.972 19.451 -11.611 1.00 91.88 94 LEU A O 1
ATOM 750 N N . GLY A 1 95 ? 3.870 18.592 -13.473 1.00 92.56 95 GLY A N 1
ATOM 751 C CA . GLY A 1 95 ? 5.140 19.315 -13.353 1.00 92.56 95 GLY A CA 1
ATOM 752 C C . GLY A 1 95 ? 6.005 18.839 -12.181 1.00 92.56 95 GLY A C 1
ATOM 753 O O . GLY A 1 95 ? 6.860 19.581 -11.708 1.00 92.56 95 GLY A O 1
ATOM 754 N N . VAL A 1 96 ? 5.783 17.612 -11.704 1.00 89.94 96 VAL A N 1
ATOM 755 C CA . VAL A 1 96 ? 6.473 17.046 -10.544 1.00 89.94 96 VAL A CA 1
ATOM 756 C C . VAL A 1 96 ? 7.546 16.068 -11.010 1.00 89.94 96 VAL A C 1
ATOM 758 O O . VAL A 1 96 ? 7.315 15.239 -11.894 1.00 89.94 96 VAL A O 1
ATOM 761 N N . LYS A 1 97 ? 8.732 16.138 -10.405 1.00 84.94 97 LYS A N 1
ATOM 762 C CA . LYS A 1 97 ? 9.816 15.195 -10.682 1.00 84.94 97 LYS A CA 1
ATOM 763 C C . LYS A 1 97 ? 9.645 13.958 -9.803 1.00 84.94 97 LYS A C 1
ATOM 765 O O . LYS A 1 97 ? 9.617 14.067 -8.585 1.00 84.94 97 LYS A O 1
ATOM 770 N N . MET A 1 98 ? 9.518 12.787 -10.422 1.00 82.75 98 MET A N 1
ATOM 771 C CA . MET A 1 98 ? 9.581 11.511 -9.708 1.00 82.75 98 MET A CA 1
ATOM 772 C C . MET A 1 98 ? 11.035 11.056 -9.662 1.00 82.75 98 MET A C 1
ATOM 774 O O . MET A 1 98 ? 11.568 10.618 -10.682 1.00 82.75 98 MET A O 1
ATOM 778 N N . GLU A 1 99 ? 11.665 11.150 -8.499 1.00 76.88 99 GLU A N 1
ATOM 779 C CA . GLU A 1 99 ? 12.974 10.554 -8.241 1.00 76.88 99 GLU A CA 1
ATOM 780 C C . GLU A 1 99 ? 12.815 9.498 -7.152 1.00 76.88 99 GLU A C 1
ATOM 782 O O . GLU A 1 99 ? 12.095 9.707 -6.183 1.00 76.88 99 GLU A O 1
ATOM 787 N N . GLY A 1 100 ? 13.429 8.333 -7.334 1.00 79.00 100 GLY A N 1
ATOM 788 C CA . GLY A 1 100 ? 13.306 7.242 -6.375 1.00 79.00 100 GLY A CA 1
ATOM 789 C C . GLY A 1 100 ? 13.474 5.872 -7.009 1.00 79.00 100 GLY A C 1
ATOM 790 O O . GLY A 1 100 ? 13.725 5.736 -8.212 1.00 79.00 100 GLY A O 1
ATOM 791 N N . LYS A 1 101 ? 13.329 4.837 -6.179 1.00 90.38 101 LYS A N 1
ATOM 792 C CA . LYS A 1 101 ? 13.328 3.453 -6.653 1.00 90.38 101 LYS A CA 1
ATOM 793 C C . LYS A 1 101 ? 12.136 3.252 -7.581 1.00 90.38 101 LYS A C 1
ATOM 795 O O . LYS A 1 101 ? 11.029 3.713 -7.306 1.00 90.38 101 LYS A O 1
ATOM 800 N N . CYS A 1 102 ? 12.358 2.553 -8.686 1.00 93.31 102 CYS A N 1
ATOM 801 C CA . CYS A 1 102 ? 11.290 2.236 -9.617 1.00 93.31 102 CYS A CA 1
ATOM 802 C C . CYS A 1 102 ? 11.351 0.777 -10.040 1.00 93.31 102 CYS A C 1
ATOM 804 O O . CYS A 1 102 ? 12.405 0.302 -10.465 1.00 93.31 102 CYS A O 1
ATOM 806 N N . TRP A 1 103 ? 10.212 0.092 -9.954 1.00 96.19 103 TRP A N 1
ATOM 807 C CA . TRP A 1 103 ? 10.097 -1.342 -10.187 1.00 96.19 103 TRP A CA 1
ATOM 808 C C . TRP A 1 103 ? 9.089 -1.676 -11.281 1.00 96.19 103 TRP A C 1
ATOM 810 O O . TRP A 1 103 ? 7.989 -1.122 -11.343 1.00 96.19 103 TRP A O 1
ATOM 820 N N . ASN A 1 104 ? 9.455 -2.656 -12.101 1.00 96.12 104 ASN A N 1
ATOM 821 C CA . ASN A 1 104 ? 8.535 -3.425 -12.921 1.00 96.12 104 ASN A CA 1
ATOM 822 C C . ASN A 1 104 ? 8.326 -4.807 -12.286 1.00 96.12 104 ASN A C 1
ATOM 824 O O . ASN A 1 104 ? 9.181 -5.684 -12.384 1.00 96.12 104 ASN A O 1
ATOM 828 N N . THR A 1 105 ? 7.183 -4.996 -11.634 1.00 96.19 105 THR A N 1
ATOM 829 C CA . THR A 1 105 ? 6.818 -6.235 -10.926 1.00 96.19 105 THR A CA 1
ATOM 830 C C . THR A 1 105 ? 6.075 -7.245 -11.798 1.00 96.19 105 THR A C 1
ATOM 832 O O . THR A 1 105 ? 5.838 -8.366 -11.357 1.00 96.19 105 THR A O 1
ATOM 835 N N . VAL A 1 106 ? 5.740 -6.881 -13.041 1.00 96.56 106 VAL A N 1
ATOM 836 C CA . VAL A 1 106 ? 5.097 -7.766 -14.025 1.00 96.56 106 VAL A CA 1
ATOM 837 C C . VAL A 1 106 ? 5.915 -7.756 -15.326 1.00 96.56 106 VAL A C 1
ATOM 839 O O . VAL A 1 106 ? 5.464 -7.251 -16.360 1.00 96.56 106 VAL A O 1
ATOM 842 N N . PRO A 1 107 ? 7.164 -8.261 -15.297 1.00 95.62 107 PRO A N 1
ATOM 843 C CA . PRO A 1 107 ? 7.980 -8.344 -16.500 1.00 95.62 107 PRO A CA 1
ATOM 844 C C . PRO A 1 107 ? 7.338 -9.255 -17.543 1.00 95.62 107 PRO A C 1
ATOM 846 O O . PRO 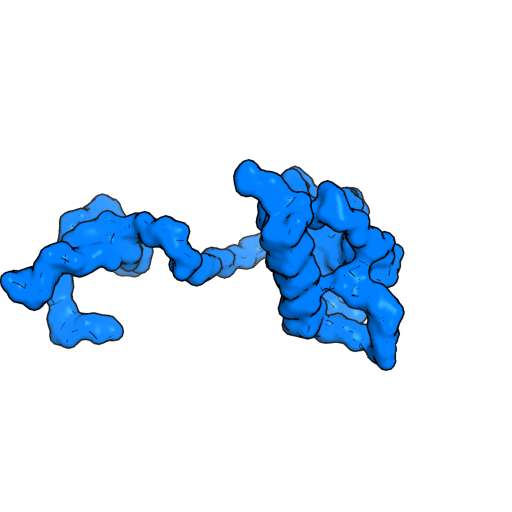A 1 107 ? 6.615 -10.190 -17.208 1.00 95.62 107 PRO A O 1
ATOM 849 N N . LEU A 1 108 ? 7.641 -8.990 -18.819 1.00 95.31 108 LEU A N 1
ATOM 850 C CA . LEU A 1 108 ? 7.154 -9.789 -19.951 1.00 95.31 108 LEU A CA 1
ATOM 851 C C . LEU A 1 108 ? 5.623 -9.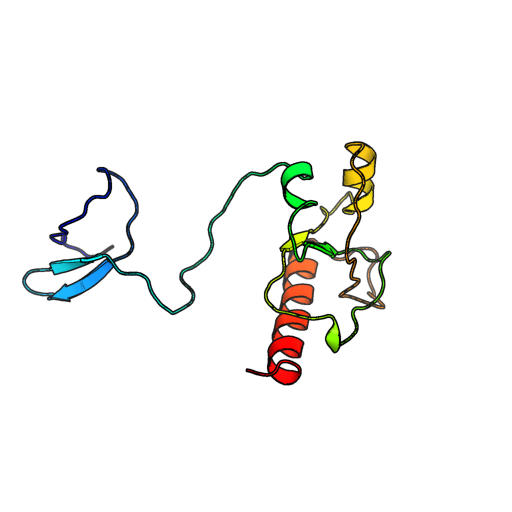944 -19.970 1.00 95.31 108 LEU A C 1
ATOM 853 O O . LEU A 1 108 ? 5.106 -10.970 -20.407 1.00 95.31 108 LEU A O 1
ATOM 857 N N . GLN A 1 109 ? 4.891 -8.932 -19.491 1.00 94.00 109 GLN A N 1
ATOM 858 C CA . GLN A 1 109 ? 3.433 -8.960 -19.511 1.00 94.00 109 GLN A CA 1
ATOM 859 C C . GLN A 1 109 ? 2.906 -9.269 -20.920 1.00 94.00 109 GLN A C 1
ATOM 861 O O . GLN A 1 109 ? 3.248 -8.603 -21.896 1.00 94.00 109 GLN A O 1
ATOM 866 N N . GLY A 1 110 ? 2.036 -10.273 -21.019 1.00 94.94 110 GLY A N 1
ATOM 867 C CA . GLY A 1 110 ? 1.420 -10.696 -22.282 1.00 94.94 110 GLY A CA 1
ATOM 868 C C . GLY A 1 110 ? 0.288 -9.783 -22.760 1.00 94.94 110 GLY A C 1
ATOM 869 O O . GLY A 1 110 ? -0.444 -10.134 -23.680 1.00 94.94 110 GLY A O 1
ATOM 870 N N . THR A 1 111 ? 0.102 -8.630 -22.117 1.00 93.62 111 THR A N 1
ATOM 871 C CA . THR A 1 111 ? -0.997 -7.696 -22.370 1.00 93.62 111 THR A CA 1
ATOM 872 C C . THR A 1 111 ? -0.476 -6.284 -22.601 1.00 93.62 111 THR A C 1
ATOM 874 O O . THR A 1 111 ? 0.587 -5.888 -22.114 1.00 93.62 111 THR A O 1
ATOM 877 N N . ARG A 1 112 ? -1.262 -5.468 -23.316 1.00 90.00 112 ARG A N 1
ATOM 878 C CA . ARG A 1 112 ? -0.916 -4.062 -23.571 1.00 90.00 112 ARG A CA 1
ATOM 879 C C . ARG A 1 112 ? -0.857 -3.226 -22.290 1.00 90.00 112 ARG A C 1
ATOM 881 O O . ARG A 1 112 ? -0.049 -2.303 -22.235 1.00 90.00 112 ARG A O 1
ATOM 888 N N . SER A 1 113 ? -1.680 -3.523 -21.290 1.00 90.62 113 SER A N 1
ATOM 889 C CA . SER A 1 113 ? -1.669 -2.896 -19.964 1.00 90.62 113 SER A CA 1
ATOM 890 C C . SER A 1 113 ? -2.019 -3.926 -18.889 1.00 90.62 113 SER A C 1
ATOM 892 O O . SER A 1 113 ? -2.677 -4.926 -19.170 1.00 90.62 113 SER A O 1
ATOM 894 N N . VAL A 1 114 ? -1.538 -3.676 -17.673 1.00 93.50 114 VAL A N 1
ATOM 895 C CA . VAL A 1 114 ? -1.978 -4.360 -16.451 1.00 93.50 114 VAL A CA 1
ATOM 896 C C . VAL A 1 114 ? -2.816 -3.337 -15.698 1.00 93.50 114 VAL A C 1
ATOM 898 O O . VAL A 1 114 ? -2.361 -2.204 -15.519 1.00 93.50 114 VAL A O 1
ATOM 901 N N . ARG A 1 115 ? -4.051 -3.687 -15.340 1.00 94.25 115 ARG A N 1
ATOM 902 C CA . ARG A 1 115 ? -4.957 -2.767 -14.639 1.00 94.25 115 ARG A CA 1
ATOM 903 C C . ARG A 1 115 ? -4.448 -2.493 -13.225 1.00 94.25 115 ARG A C 1
ATOM 905 O O . ARG A 1 115 ? -3.649 -3.258 -12.692 1.00 94.25 115 ARG A O 1
ATOM 912 N N . LEU A 1 116 ? -4.907 -1.403 -12.611 1.00 94.94 116 LEU A N 1
ATOM 913 C CA . LEU A 1 116 ? -4.445 -0.984 -11.285 1.00 94.94 116 LEU A CA 1
ATOM 914 C C . LEU A 1 116 ? -4.650 -2.091 -10.241 1.00 94.94 116 LEU A C 1
ATOM 916 O O . LEU A 1 116 ? -3.727 -2.436 -9.512 1.00 94.94 116 LEU A O 1
ATOM 920 N N . GLU A 1 117 ? -5.839 -2.682 -10.203 1.00 95.81 117 GLU A N 1
ATOM 921 C CA . GLU A 1 117 ? -6.188 -3.768 -9.294 1.00 95.81 117 GLU A CA 1
ATOM 922 C C . GLU A 1 117 ? -5.292 -5.003 -9.487 1.00 95.81 117 GLU A C 1
ATOM 924 O O . GLU A 1 117 ? -4.797 -5.565 -8.511 1.00 95.81 117 GLU A O 1
ATOM 929 N N . GLU A 1 118 ? -4.999 -5.375 -10.735 1.00 95.88 118 GLU A N 1
ATOM 930 C CA . GLU A 1 118 ? -4.107 -6.490 -11.078 1.00 95.88 118 GLU A CA 1
ATOM 931 C C . GLU A 1 118 ? -2.662 -6.185 -10.664 1.00 95.88 118 GLU A C 1
ATOM 933 O O . GLU A 1 118 ? -1.982 -7.033 -10.085 1.00 95.88 118 GLU A O 1
ATOM 938 N N . ALA A 1 119 ? -2.203 -4.956 -10.916 1.00 95.81 119 ALA A N 1
ATOM 939 C CA . ALA A 1 119 ? -0.862 -4.500 -10.579 1.00 95.81 119 ALA A CA 1
ATOM 940 C C . ALA A 1 119 ? -0.639 -4.458 -9.062 1.00 95.81 119 ALA A C 1
ATOM 942 O O . ALA A 1 119 ? 0.437 -4.847 -8.599 1.00 95.81 119 ALA A O 1
ATOM 943 N N . ILE A 1 120 ? -1.648 -4.032 -8.289 1.00 96.69 120 ILE A N 1
ATOM 944 C CA . ILE A 1 120 ? -1.618 -4.052 -6.821 1.00 96.69 120 ILE A CA 1
ATOM 945 C C . ILE A 1 120 ? -1.441 -5.490 -6.331 1.00 96.69 120 ILE A C 1
ATOM 947 O O . ILE A 1 120 ? -0.507 -5.761 -5.576 1.00 96.69 120 ILE A O 1
ATOM 951 N N . PHE A 1 121 ? -2.282 -6.423 -6.789 1.00 97.62 121 PHE A N 1
ATOM 952 C CA . PHE A 1 121 ? -2.187 -7.820 -6.360 1.00 97.62 121 PHE A CA 1
ATOM 953 C C . PHE A 1 121 ? -0.861 -8.466 -6.764 1.00 97.62 121 PHE A C 1
ATOM 955 O O . PHE A 1 121 ? -0.217 -9.089 -5.922 1.00 97.62 121 PHE A O 1
ATOM 962 N N . ALA A 1 122 ? -0.417 -8.288 -8.011 1.00 96.75 122 ALA A N 1
ATOM 963 C CA . ALA A 1 122 ? 0.837 -8.864 -8.488 1.00 96.75 122 ALA A CA 1
ATOM 964 C C . ALA A 1 122 ? 2.044 -8.325 -7.705 1.00 96.75 122 ALA A C 1
ATOM 966 O O . ALA A 1 122 ? 2.874 -9.095 -7.226 1.00 96.75 122 ALA A O 1
ATOM 967 N N . THR A 1 123 ? 2.108 -7.007 -7.506 1.00 96.75 123 THR A N 1
ATOM 968 C CA . THR A 1 123 ? 3.197 -6.360 -6.762 1.00 96.75 123 THR A CA 1
ATOM 969 C C . THR A 1 123 ? 3.245 -6.828 -5.313 1.00 96.75 123 THR A C 1
ATOM 971 O O . THR A 1 123 ? 4.305 -7.224 -4.831 1.00 96.75 123 THR A O 1
ATOM 974 N N . LEU A 1 124 ? 2.102 -6.833 -4.619 1.00 96.38 124 LEU A N 1
ATOM 975 C CA . LEU A 1 124 ? 2.041 -7.278 -3.228 1.00 96.38 124 LEU A CA 1
ATOM 976 C C . LEU A 1 124 ? 2.330 -8.775 -3.089 1.00 96.38 124 LEU A C 1
ATOM 978 O O . LEU A 1 124 ? 2.952 -9.170 -2.108 1.00 96.38 124 LEU A O 1
ATOM 982 N N . ALA A 1 125 ? 1.942 -9.605 -4.062 1.00 95.75 125 ALA A N 1
ATOM 983 C CA . ALA A 1 125 ? 2.280 -11.025 -4.070 1.00 95.75 125 ALA A CA 1
ATOM 984 C C . ALA A 1 125 ? 3.794 -11.248 -4.203 1.00 95.75 125 ALA A C 1
ATOM 986 O O . ALA A 1 125 ? 4.355 -12.035 -3.442 1.00 95.75 125 ALA A O 1
ATOM 987 N N . VAL A 1 126 ? 4.457 -10.520 -5.111 1.00 94.44 126 VAL A N 1
ATOM 988 C CA . VAL A 1 126 ? 5.919 -10.561 -5.281 1.00 94.44 126 VAL A CA 1
ATOM 989 C C . VAL A 1 126 ? 6.624 -10.134 -3.994 1.00 94.44 126 VAL A C 1
ATOM 991 O O . VAL A 1 126 ? 7.490 -10.861 -3.507 1.00 94.44 126 VAL A O 1
ATOM 994 N N . ILE A 1 127 ? 6.215 -9.008 -3.400 1.00 94.31 127 ILE A N 1
ATOM 995 C CA . ILE A 1 127 ? 6.787 -8.518 -2.138 1.00 94.31 127 ILE A CA 1
ATOM 996 C C . ILE A 1 127 ? 6.554 -9.525 -1.015 1.00 94.31 127 ILE A C 1
ATOM 998 O O . ILE A 1 127 ? 7.494 -9.898 -0.324 1.00 94.31 127 ILE A O 1
ATOM 1002 N N . ASN A 1 128 ? 5.325 -10.015 -0.848 1.00 93.62 128 ASN A N 1
ATOM 1003 C CA . ASN A 1 128 ? 4.993 -10.973 0.200 1.00 93.62 128 ASN A CA 1
ATOM 1004 C C . ASN A 1 128 ? 5.816 -12.262 0.081 1.00 93.62 128 ASN A C 1
ATOM 1006 O O . ASN A 1 128 ? 6.367 -12.726 1.078 1.00 93.62 128 ASN A O 1
ATOM 1010 N N . PHE A 1 129 ? 5.920 -12.815 -1.131 1.00 92.50 129 PHE A N 1
ATOM 1011 C CA . PHE A 1 129 ? 6.674 -14.036 -1.393 1.00 92.50 129 PHE A CA 1
ATOM 1012 C C . PHE A 1 129 ? 8.167 -13.837 -1.125 1.00 92.50 129 PHE A C 1
ATOM 1014 O O . PHE A 1 129 ? 8.755 -14.587 -0.348 1.00 92.50 129 PHE A O 1
ATOM 1021 N N . ILE A 1 130 ? 8.775 -12.800 -1.707 1.00 91.12 130 ILE A N 1
ATOM 1022 C CA . ILE A 1 130 ? 10.206 -12.540 -1.529 1.00 91.12 130 ILE A CA 1
ATOM 1023 C C . ILE A 1 130 ? 10.512 -12.181 -0.077 1.00 91.12 130 ILE A C 1
ATOM 1025 O O . ILE A 1 130 ? 11.456 -12.717 0.477 1.00 91.12 130 ILE A O 1
ATOM 1029 N N . SER A 1 131 ? 9.709 -11.353 0.589 1.00 86.12 131 SER A N 1
ATOM 1030 C CA . SER A 1 131 ? 9.942 -11.026 2.000 1.00 86.12 131 SER A CA 1
ATOM 1031 C C . SER A 1 131 ? 9.746 -12.215 2.942 1.00 86.12 131 SER A C 1
ATOM 1033 O O . SER A 1 131 ? 10.314 -12.214 4.027 1.00 86.12 131 SER A O 1
ATOM 1035 N N . TYR A 1 132 ? 8.944 -13.217 2.570 1.00 82.75 132 TYR A N 1
ATOM 1036 C CA . TYR A 1 132 ? 8.821 -14.445 3.357 1.00 82.75 132 TYR A CA 1
ATOM 1037 C C . TYR A 1 132 ? 10.068 -15.335 3.236 1.00 82.75 132 TYR A C 1
ATOM 1039 O O . TYR A 1 132 ? 10.485 -15.932 4.224 1.00 82.75 132 TYR A O 1
ATOM 1047 N N . TRP A 1 133 ? 10.667 -15.417 2.042 1.00 74.06 133 TRP A N 1
ATOM 1048 C CA . TRP A 1 133 ? 11.785 -16.330 1.754 1.00 74.06 133 TRP A CA 1
ATOM 1049 C C . TRP A 1 133 ? 13.179 -15.687 1.791 1.00 74.06 133 TRP A C 1
ATOM 1051 O O . TRP A 1 133 ? 14.163 -16.381 2.025 1.00 74.06 133 TRP A O 1
ATOM 1061 N N . GLY A 1 134 ? 13.278 -14.386 1.533 1.00 62.03 134 GLY A N 1
ATOM 1062 C CA . GLY A 1 134 ? 14.520 -13.627 1.360 1.00 62.03 134 GLY A CA 1
ATOM 1063 C C . GLY A 1 134 ? 14.848 -12.655 2.495 1.00 62.03 134 GLY A C 1
ATOM 1064 O O . GLY A 1 134 ? 15.898 -12.024 2.450 1.00 62.03 134 GLY A O 1
ATOM 1065 N N . GLY A 1 135 ? 13.986 -12.519 3.507 1.00 49.41 135 GLY A N 1
ATOM 1066 C CA . GLY A 1 135 ? 14.192 -11.601 4.626 1.00 49.41 135 GLY A CA 1
ATOM 1067 C C . GLY A 1 135 ? 14.515 -12.332 5.922 1.00 49.41 135 GLY A C 1
ATOM 1068 O O . GLY A 1 135 ? 13.674 -13.061 6.447 1.00 49.41 135 GLY A O 1
ATOM 1069 N N . SER A 1 136 ? 15.716 -12.097 6.453 1.00 48.50 136 SER A N 1
ATOM 1070 C CA . SER A 1 136 ? 16.032 -12.251 7.875 1.00 48.50 136 SER A CA 1
ATOM 1071 C C . SER A 1 136 ? 14.862 -11.757 8.735 1.00 48.50 136 SER A C 1
ATOM 1073 O O . SER A 1 136 ? 14.329 -10.676 8.477 1.00 48.50 136 SER A O 1
ATOM 1075 N N . ARG A 1 137 ? 14.456 -12.560 9.723 1.00 45.88 137 ARG A N 1
ATOM 1076 C CA . ARG A 1 137 ? 13.596 -12.081 10.813 1.00 45.88 137 ARG A CA 1
ATOM 1077 C C . ARG A 1 137 ? 14.259 -10.930 11.556 1.00 45.88 137 ARG A C 1
ATOM 1079 O O . ARG A 1 137 ? 15.503 -10.982 11.687 1.00 45.88 137 ARG A O 1
#

Foldseek 3Di:
DDPDDEDEDDPDDPPDDFDWDFPDVVVTYIYGDDDPDDPDDDDDDDDPVVQQPDPQEEFEDPPAAADDLVNFADPHDYDADAPVDGPVRVCVVVVHDRDDHYHHLQPPDPDPDQHPVRSVVSVVVVSVVSCVPPDDD

pLDDT: mean 90.04, std 8.5, range [45.88, 97.62]

Radius of gyration: 20.79 Å; chains: 1; bounding box: 45×36×56 Å

Secondary structure (DSSP, 8-state):
--SSPPB---SSPTT----EEEEEETTEEEEE---SS----------THHHHTSTTEEEEEEEEEPPPGGG--SS-EEE---SSS-HHHHHHHHT----SEEE-SSTT-SSS---HHHHHHHHHHHHHHHHHHS---